Protein AF-A0A6V7I6P5-F1 (afdb_monomer_lite)

Radius of gyration: 16.59 Å; chains: 1; bounding box: 37×25×41 Å

pLDDT: mean 94.13, std 2.94, range [83.38, 98.56]

Structure (mmCIF, N/CA/C/O backbone):
data_AF-A0A6V7I6P5-F1
#
_entry.id   AF-A0A6V7I6P5-F1
#
loop_
_atom_site.group_PDB
_atom_site.id
_atom_site.type_symbol
_atom_site.label_atom_id
_atom_site.label_alt_id
_atom_site.label_comp_id
_atom_site.label_asym_id
_atom_site.label_entity_id
_atom_site.label_seq_id
_atom_site.pdbx_PDB_ins_code
_atom_site.Cartn_x
_atom_site.Cartn_y
_atom_site.Cartn_z
_atom_site.occupancy
_atom_site.B_iso_or_equiv
_atom_site.auth_seq_id
_atom_s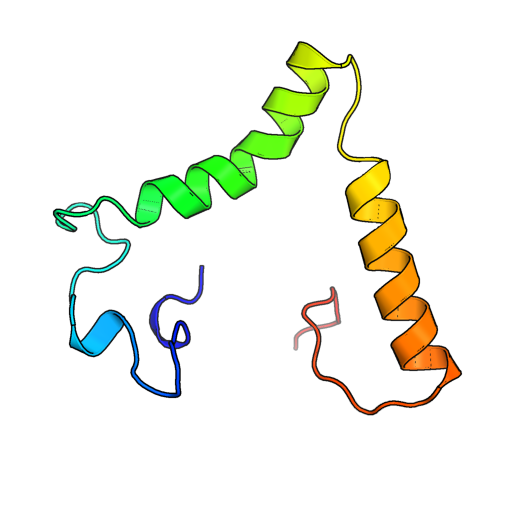ite.auth_comp_id
_atom_site.auth_asym_id
_atom_site.auth_atom_id
_atom_site.pdbx_PDB_model_num
ATOM 1 N N . PRO A 1 1 ? -4.146 8.861 4.711 1.00 89.81 1 PRO A N 1
ATOM 2 C CA . PRO A 1 1 ? -4.506 7.423 4.862 1.00 89.81 1 PRO A CA 1
ATOM 3 C C . PRO A 1 1 ? -6.019 7.226 4.882 1.00 89.81 1 PRO A C 1
ATOM 5 O O . PRO A 1 1 ? -6.715 8.075 5.430 1.00 89.81 1 PRO A O 1
ATOM 8 N N . VAL A 1 2 ? -6.519 6.120 4.328 1.00 93.06 2 VAL A N 1
ATOM 9 C CA . VAL A 1 2 ? -7.952 5.779 4.354 1.00 93.06 2 VAL A CA 1
ATOM 10 C C . VAL A 1 2 ? -8.220 4.813 5.513 1.00 93.06 2 VAL A C 1
ATOM 12 O O . VAL A 1 2 ? -8.339 3.608 5.319 1.00 93.06 2 VAL A O 1
ATOM 15 N N . TRP A 1 3 ? -8.280 5.338 6.742 1.00 93.31 3 TRP A N 1
ATOM 16 C CA . TRP A 1 3 ? -8.404 4.527 7.966 1.00 93.31 3 TRP A CA 1
ATOM 17 C C . TRP A 1 3 ? -9.705 3.719 8.057 1.00 93.31 3 TRP A C 1
ATOM 19 O O . TRP A 1 3 ? -9.728 2.662 8.675 1.00 93.31 3 TRP A O 1
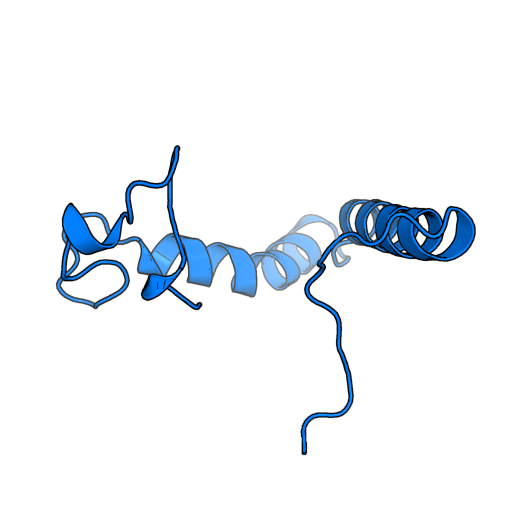ATOM 29 N N . SER A 1 4 ? -10.775 4.172 7.399 1.00 91.81 4 SER A N 1
ATOM 30 C CA . SER A 1 4 ? -12.057 3.458 7.347 1.00 91.81 4 SER A CA 1
ATOM 31 C C . SER A 1 4 ? -12.013 2.147 6.559 1.00 91.81 4 SER A C 1
ATOM 33 O O . SER A 1 4 ? -12.912 1.332 6.714 1.00 91.81 4 SER A O 1
ATOM 35 N N . ALA A 1 5 ? -11.011 1.947 5.699 1.00 93.44 5 ALA A N 1
ATOM 36 C CA . ALA A 1 5 ? -10.884 0.743 4.876 1.00 93.44 5 ALA A CA 1
ATOM 37 C C . ALA A 1 5 ? -9.882 -0.276 5.447 1.00 93.44 5 ALA A C 1
ATOM 39 O O . ALA A 1 5 ? -9.763 -1.384 4.925 1.00 93.44 5 ALA A O 1
ATOM 40 N N . VAL A 1 6 ? -9.140 0.085 6.499 1.00 94.75 6 VAL A N 1
ATOM 41 C CA . VAL A 1 6 ? -8.129 -0.801 7.083 1.00 94.75 6 VAL A CA 1
ATOM 42 C C . VAL A 1 6 ? -8.841 -1.906 7.860 1.00 94.75 6 VAL A C 1
ATOM 44 O O . VAL A 1 6 ? -9.640 -1.632 8.758 1.00 94.75 6 VAL A O 1
ATOM 47 N N . SER A 1 7 ? -8.552 -3.159 7.512 1.00 95.69 7 SER A N 1
ATOM 48 C CA . SER A 1 7 ? -9.172 -4.331 8.128 1.00 95.69 7 SER A CA 1
ATOM 49 C C . SER A 1 7 ? -8.206 -5.508 8.237 1.00 95.69 7 SER A C 1
ATOM 51 O O . SER A 1 7 ? -7.236 -5.607 7.485 1.00 95.69 7 SER A O 1
ATOM 53 N N . VAL A 1 8 ? -8.490 -6.414 9.173 1.00 95.69 8 VAL A N 1
ATOM 54 C CA . VAL A 1 8 ? -7.820 -7.715 9.305 1.00 95.69 8 VAL A CA 1
ATOM 55 C C . VAL A 1 8 ? -8.899 -8.788 9.319 1.00 95.69 8 VAL A C 1
ATOM 57 O O . VAL A 1 8 ? -9.814 -8.731 10.135 1.00 95.69 8 VAL A O 1
ATOM 60 N N . MET A 1 9 ? -8.826 -9.747 8.390 1.00 94.69 9 MET A N 1
ATOM 61 C CA . MET A 1 9 ? -9.846 -10.798 8.210 1.00 94.69 9 MET A CA 1
ATOM 62 C C . MET A 1 9 ? -11.281 -10.241 8.087 1.00 94.69 9 MET A C 1
ATOM 64 O O . MET A 1 9 ? -12.238 -10.849 8.557 1.00 94.69 9 MET A O 1
ATOM 68 N N . GLY A 1 10 ? -11.429 -9.060 7.474 1.00 92.25 10 GLY A N 1
ATOM 69 C CA . GLY A 1 10 ? -12.715 -8.378 7.286 1.00 92.25 10 GLY A CA 1
ATOM 70 C C . GLY A 1 10 ? -13.207 -7.558 8.484 1.00 92.25 10 GLY A C 1
ATOM 71 O O . GLY A 1 10 ? -14.161 -6.800 8.334 1.00 92.25 10 GLY A O 1
ATOM 72 N N . MET A 1 11 ? -12.550 -7.636 9.644 1.00 94.44 11 MET A N 1
ATOM 73 C CA . MET A 1 11 ? -12.854 -6.781 10.793 1.00 94.44 11 MET A CA 1
ATOM 74 C C . MET A 1 11 ? -12.175 -5.421 10.621 1.00 94.44 11 MET A C 1
ATOM 76 O O . MET A 1 11 ? -10.950 -5.359 10.482 1.00 94.44 11 MET A O 1
ATOM 80 N N . GLN A 1 12 ? -12.949 -4.333 10.618 1.00 94.38 12 GLN A N 1
ATOM 81 C CA . GLN A 1 12 ? -12.388 -2.989 10.487 1.00 94.38 12 GLN A CA 1
ATOM 82 C C . GLN A 1 12 ? -11.678 -2.592 11.779 1.00 94.38 12 GLN A C 1
ATOM 84 O O . GLN A 1 12 ? -12.245 -2.697 12.866 1.00 94.38 12 GLN A O 1
ATOM 89 N N . LEU A 1 13 ? -10.457 -2.059 11.677 1.00 93.75 13 LEU A N 1
ATOM 90 C CA . LEU A 1 13 ? -9.743 -1.589 12.873 1.00 93.75 13 LEU A CA 1
ATOM 91 C C . LEU A 1 13 ? -10.477 -0.421 13.544 1.00 93.75 13 LEU A C 1
ATOM 93 O O . LEU A 1 13 ? -10.387 -0.247 14.756 1.00 93.75 13 LEU A O 1
ATOM 97 N N . LYS A 1 14 ? -11.252 0.343 12.769 1.00 92.50 14 LYS A N 1
ATOM 98 C CA . LYS A 1 14 ? -12.076 1.439 13.278 1.00 92.50 14 LYS A CA 1
ATOM 99 C C . LYS A 1 14 ? -13.187 0.974 14.231 1.00 92.50 14 LYS A C 1
ATOM 101 O O . LYS A 1 14 ? -13.602 1.746 15.092 1.00 92.50 14 LYS A O 1
ATOM 106 N N . ASP A 1 15 ? -13.650 -0.270 14.110 1.00 93.19 15 ASP A N 1
ATOM 107 C CA . ASP A 1 15 ? -14.648 -0.829 15.031 1.00 93.19 15 ASP A CA 1
ATOM 108 C C . ASP A 1 15 ? -14.038 -1.143 16.404 1.00 93.19 15 ASP A C 1
ATOM 110 O O . ASP A 1 15 ? -14.727 -1.057 17.421 1.00 93.19 15 ASP A O 1
ATOM 114 N N . ILE A 1 16 ? -12.737 -1.455 16.437 1.00 92.06 16 ILE A N 1
ATOM 115 C CA . ILE A 1 16 ? -11.966 -1.713 17.660 1.00 92.06 16 ILE A CA 1
ATOM 116 C C . ILE A 1 16 ? -11.542 -0.391 18.306 1.00 92.06 16 ILE A C 1
ATOM 118 O O . ILE A 1 16 ? -11.743 -0.181 19.500 1.00 92.06 16 ILE A O 1
ATOM 122 N N . ASN A 1 17 ? -10.989 0.520 17.504 1.00 92.38 17 ASN A N 1
ATOM 123 C CA . ASN A 1 17 ? -10.558 1.841 17.932 1.00 92.38 17 ASN A CA 1
ATOM 124 C C . ASN A 1 17 ? -11.190 2.903 17.028 1.00 92.38 17 ASN A C 1
ATOM 126 O O . ASN A 1 17 ? -10.720 3.179 15.923 1.00 92.38 17 ASN A O 1
ATOM 130 N N . ARG A 1 18 ? -12.264 3.527 17.519 1.00 92.25 18 ARG A N 1
ATOM 131 C CA . ARG A 1 18 ? -13.018 4.543 16.764 1.00 92.25 18 ARG A CA 1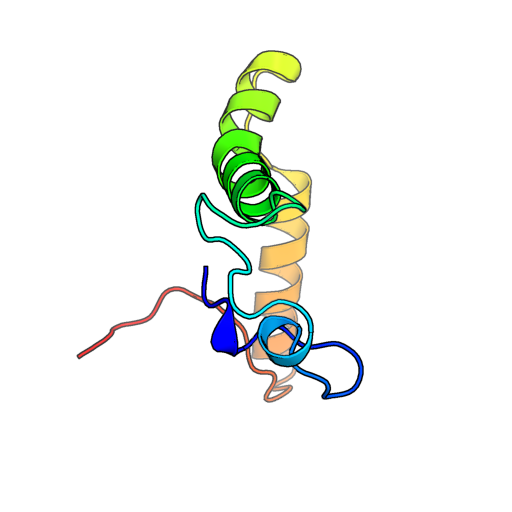
ATOM 132 C C . ARG A 1 18 ? -12.190 5.782 16.437 1.00 92.25 18 ARG A C 1
ATOM 134 O O . ARG A 1 18 ? -12.456 6.430 15.425 1.00 92.25 18 ARG A O 1
ATOM 141 N N . GLU A 1 19 ? -11.194 6.067 17.270 1.00 92.94 19 GLU A N 1
ATOM 142 C CA . GLU A 1 19 ? -10.288 7.205 17.152 1.00 92.94 19 GLU A CA 1
ATOM 143 C C . GLU A 1 19 ? -9.001 6.856 16.393 1.00 92.94 19 GLU A C 1
ATOM 145 O O . GLU A 1 19 ? -8.069 7.654 16.387 1.00 92.94 19 GLU A O 1
ATOM 150 N N . ILE A 1 20 ? -8.927 5.697 15.724 1.00 93.88 20 ILE A N 1
ATOM 151 C CA . ILE A 1 20 ? -7.726 5.271 14.998 1.00 93.88 20 ILE A CA 1
ATOM 152 C C . ILE A 1 20 ? -7.223 6.348 14.029 1.00 93.88 20 ILE A C 1
ATOM 154 O O . ILE A 1 20 ? -7.958 6.875 13.185 1.00 93.88 20 ILE A O 1
ATOM 158 N N . GLY A 1 21 ? -5.939 6.684 14.153 1.00 87.69 21 GLY A N 1
ATOM 159 C CA . GLY A 1 21 ? -5.304 7.708 13.328 1.00 87.69 21 GLY A CA 1
ATOM 160 C C . GLY A 1 21 ? -5.685 9.154 13.677 1.00 87.69 21 GLY A C 1
ATOM 161 O O . GLY A 1 21 ? -5.184 10.071 13.020 1.00 87.69 21 GLY A O 1
ATOM 162 N N . SER A 1 22 ? -6.527 9.379 14.692 1.00 90.50 22 SER A N 1
ATOM 163 C CA . SER A 1 22 ? -6.754 10.691 15.308 1.00 90.50 22 SER A CA 1
ATOM 164 C C . SER A 1 22 ? -5.633 11.017 16.308 1.00 90.50 22 SER A C 1
ATOM 166 O O . SER A 1 22 ? -4.779 10.189 16.622 1.00 90.50 22 SER A O 1
ATOM 168 N N . ARG A 1 23 ? -5.590 12.264 16.795 1.00 87.94 23 ARG A N 1
ATOM 169 C CA . ARG A 1 23 ? -4.638 12.675 17.848 1.00 87.94 23 ARG A CA 1
ATOM 170 C C . ARG A 1 23 ? -4.986 12.097 19.219 1.00 87.94 23 ARG A C 1
ATOM 172 O O . ARG A 1 23 ? -4.132 12.086 20.093 1.00 87.94 23 ARG A O 1
ATOM 179 N N . MET A 1 24 ? -6.239 11.685 19.405 1.00 89.19 24 MET A N 1
ATOM 180 C CA . MET A 1 24 ? -6.733 11.079 20.643 1.00 89.19 24 MET A CA 1
ATOM 181 C C . MET A 1 24 ? -6.574 9.556 20.639 1.00 89.19 24 MET A C 1
ATOM 183 O O . MET A 1 24 ? -6.982 8.900 21.592 1.00 89.19 24 MET A O 1
ATOM 187 N N . ASP A 1 25 ? -5.990 9.004 19.574 1.00 91.38 25 ASP A N 1
ATOM 188 C CA . ASP A 1 25 ? -5.672 7.591 19.460 1.00 91.38 25 ASP A CA 1
ATOM 189 C C . ASP A 1 25 ? -4.625 7.189 20.514 1.00 91.38 25 ASP A C 1
ATOM 191 O O . ASP A 1 25 ? -3.480 7.648 20.426 1.00 91.38 25 ASP A O 1
ATOM 195 N N . PRO A 1 26 ? -4.964 6.324 21.487 1.00 90.38 26 PRO A N 1
ATOM 196 C CA . PRO A 1 26 ? -4.013 5.893 22.508 1.00 90.38 26 PRO A CA 1
ATOM 197 C C . PRO A 1 26 ? -2.859 5.056 21.936 1.00 90.38 26 PRO A C 1
ATOM 199 O O . PRO A 1 26 ? -1.803 4.975 22.559 1.00 90.38 26 PRO A O 1
ATOM 202 N N . GLU A 1 27 ? -3.043 4.438 20.766 1.00 92.38 27 GLU A N 1
ATOM 203 C CA . GLU A 1 27 ? -2.044 3.580 20.117 1.00 92.38 27 GLU A CA 1
ATOM 204 C C . GLU A 1 27 ? -1.182 4.341 19.099 1.00 92.38 27 GLU A C 1
ATOM 206 O O . GLU A 1 27 ? -0.184 3.811 18.609 1.00 92.38 27 GLU A O 1
ATOM 211 N N . GLY A 1 28 ? -1.541 5.589 18.776 1.00 91.69 28 GLY A N 1
ATOM 212 C CA . GLY A 1 28 ? -0.744 6.443 17.901 1.00 91.69 28 GLY A CA 1
ATOM 213 C C . GLY A 1 28 ? -0.628 5.937 16.459 1.00 91.69 28 GLY A C 1
ATOM 214 O O . GLY A 1 28 ? 0.407 6.142 15.824 1.00 91.69 28 GLY A O 1
ATOM 215 N N . TRP A 1 29 ? -1.670 5.321 15.879 1.00 93.44 29 TRP A N 1
ATOM 216 C CA . TRP A 1 29 ? -1.616 4.774 14.510 1.00 93.44 29 TRP A CA 1
ATOM 217 C C . TRP A 1 29 ? -1.273 5.822 13.442 1.00 93.44 29 TRP A C 1
ATOM 219 O O . TRP A 1 29 ? -0.739 5.492 12.379 1.00 93.44 29 TRP A O 1
ATOM 229 N N . SER A 1 30 ? -1.516 7.103 13.727 1.00 92.12 30 SER A N 1
ATOM 230 C CA . SER A 1 30 ? -1.090 8.212 12.867 1.00 92.12 30 SER A CA 1
ATOM 231 C C . SER A 1 30 ? 0.432 8.255 12.655 1.00 92.12 30 SER A C 1
ATOM 233 O O . SER A 1 30 ? 0.889 8.597 11.561 1.00 92.12 30 SER A O 1
ATOM 235 N N . GLU A 1 31 ? 1.228 7.823 13.636 1.00 94.00 31 GLU A N 1
ATOM 236 C CA . GLU A 1 31 ? 2.688 7.770 13.534 1.00 94.00 31 GLU A CA 1
ATOM 237 C C . GLU A 1 31 ? 3.167 6.779 12.476 1.00 94.00 31 GLU A C 1
ATOM 239 O O . GLU A 1 31 ? 4.187 7.014 11.826 1.00 94.00 31 GLU A O 1
ATOM 244 N N . ILE A 1 32 ? 2.432 5.686 12.260 1.00 94.19 32 ILE A N 1
ATOM 245 C CA . ILE A 1 32 ? 2.771 4.695 11.232 1.00 94.19 32 ILE A CA 1
ATOM 246 C C . ILE A 1 32 ? 2.716 5.347 9.853 1.00 94.19 32 ILE A C 1
ATOM 248 O O . ILE A 1 32 ? 3.637 5.183 9.055 1.00 94.19 32 ILE A O 1
ATOM 252 N N . HIS A 1 33 ? 1.684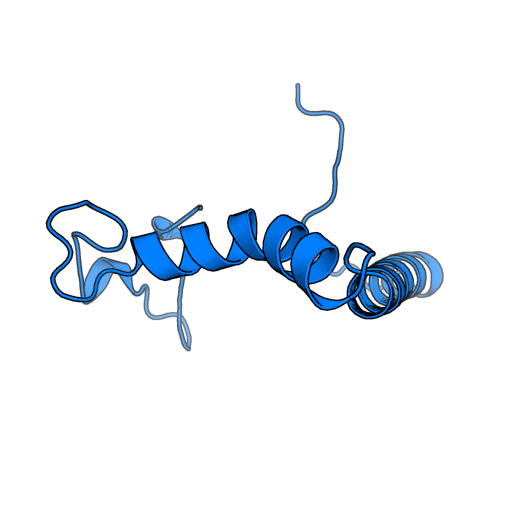 6.149 9.583 1.00 94.00 33 HIS A N 1
ATOM 253 C CA . HIS A 1 33 ? 1.624 6.892 8.330 1.00 94.00 33 HIS A CA 1
ATOM 254 C C . HIS A 1 33 ? 2.754 7.918 8.210 1.00 94.00 33 HIS A C 1
ATOM 256 O O . HIS A 1 33 ? 3.369 8.015 7.149 1.00 94.00 33 HIS A O 1
ATOM 262 N N . ASN A 1 34 ? 3.065 8.638 9.291 1.00 94.81 34 ASN A N 1
ATOM 263 C CA . ASN A 1 34 ? 4.163 9.606 9.291 1.00 94.81 34 ASN A CA 1
ATOM 264 C C . ASN A 1 34 ? 5.507 8.931 8.979 1.00 94.81 34 ASN A C 1
ATOM 266 O O . ASN A 1 34 ? 6.299 9.477 8.216 1.00 94.81 34 ASN A O 1
ATOM 270 N N . LYS A 1 35 ? 5.743 7.715 9.491 1.00 95.44 35 LYS A N 1
ATOM 271 C CA . LYS A 1 35 ? 6.923 6.905 9.145 1.00 95.44 35 LYS A CA 1
ATOM 272 C C . LYS A 1 35 ? 6.944 6.510 7.668 1.00 95.44 35 LYS A C 1
ATOM 274 O O . LYS A 1 35 ? 8.009 6.544 7.062 1.00 95.44 35 LYS A O 1
ATOM 279 N N . VAL A 1 36 ? 5.796 6.173 7.070 1.00 94.56 36 VAL A N 1
ATOM 280 C CA . VAL A 1 36 ? 5.715 5.883 5.624 1.00 94.56 36 VAL A CA 1
ATOM 281 C C . VAL A 1 36 ? 6.125 7.110 4.807 1.00 94.56 36 VAL A C 1
ATOM 283 O O . VAL A 1 36 ? 6.968 6.984 3.922 1.00 94.56 36 VAL A O 1
ATOM 286 N N . VAL A 1 37 ? 5.594 8.292 5.136 1.00 94.62 37 VAL A N 1
ATOM 287 C CA . VAL A 1 37 ? 5.927 9.550 4.442 1.00 94.62 37 VAL A CA 1
ATOM 288 C C . VAL A 1 37 ? 7.400 9.927 4.643 1.00 94.62 37 VAL A C 1
ATOM 290 O O . VAL A 1 37 ? 8.092 10.227 3.677 1.00 94.62 37 VAL A O 1
ATOM 293 N N . GLY A 1 38 ? 7.909 9.846 5.874 1.00 96.12 38 GLY A N 1
ATOM 294 C CA . GLY A 1 38 ? 9.298 10.191 6.198 1.00 96.12 38 GLY A CA 1
ATOM 295 C C . GLY A 1 38 ? 10.345 9.164 5.750 1.00 96.12 38 GLY A C 1
ATOM 296 O O . GLY A 1 38 ? 11.544 9.435 5.833 1.00 96.12 38 GLY A O 1
ATOM 297 N N . SER A 1 39 ? 9.929 7.984 5.278 1.00 94.69 39 SER A N 1
ATOM 298 C CA . SER A 1 39 ? 10.854 6.899 4.923 1.00 94.69 39 SER A CA 1
ATOM 299 C C . SER A 1 39 ? 11.823 7.283 3.802 1.00 94.69 39 SER A C 1
ATOM 301 O O . SER A 1 39 ? 12.990 6.888 3.827 1.00 94.69 39 SER A O 1
ATOM 303 N N . GLU A 1 40 ? 11.377 8.087 2.837 1.00 92.94 40 GLU A N 1
ATOM 304 C CA . GLU A 1 40 ? 12.217 8.530 1.727 1.00 92.94 40 GLU A CA 1
ATOM 305 C C . GLU A 1 40 ? 13.345 9.454 2.199 1.00 92.94 40 GLU A C 1
ATOM 307 O O . GLU A 1 40 ? 14.514 9.215 1.882 1.00 92.94 40 GLU A O 1
ATOM 312 N N . GLU A 1 41 ? 13.019 10.456 3.017 1.00 95.25 41 GLU A N 1
ATOM 313 C CA . GLU A 1 41 ? 14.002 11.367 3.609 1.00 95.25 41 GLU A CA 1
ATOM 314 C C . GLU A 1 41 ? 15.009 10.609 4.482 1.00 95.25 41 GLU A C 1
ATOM 316 O O . GLU A 1 41 ? 16.217 10.861 4.428 1.00 95.25 41 GLU A O 1
ATOM 321 N N . GLU A 1 42 ? 14.538 9.626 5.256 1.00 95.06 42 GLU A N 1
ATOM 322 C CA . GLU A 1 42 ? 15.402 8.786 6.080 1.00 95.06 42 GLU A CA 1
ATOM 323 C C . GLU A 1 42 ? 16.391 7.970 5.235 1.00 95.06 42 GLU A C 1
ATOM 325 O O . GLU A 1 42 ? 17.576 7.889 5.584 1.00 95.06 42 GLU A O 1
ATOM 330 N N . LEU A 1 43 ? 15.931 7.391 4.123 1.00 95.25 43 LEU A N 1
ATOM 331 C CA . LEU A 1 43 ? 16.778 6.639 3.198 1.00 95.25 43 LEU A CA 1
ATOM 332 C C . LEU A 1 43 ? 17.801 7.541 2.511 1.00 95.25 43 LEU A C 1
ATOM 334 O O . LEU A 1 43 ? 18.977 7.178 2.447 1.00 95.25 43 LEU A O 1
ATOM 338 N N . ILE A 1 44 ? 17.396 8.732 2.069 1.00 95.31 44 ILE A N 1
ATOM 339 C CA . ILE A 1 44 ? 18.314 9.717 1.490 1.00 95.31 44 ILE A CA 1
ATOM 340 C C . ILE A 1 44 ? 19.391 10.087 2.505 1.00 95.31 44 ILE A C 1
ATOM 342 O O . ILE A 1 44 ? 20.577 10.028 2.190 1.00 95.31 44 ILE A O 1
ATOM 346 N N . ARG A 1 45 ? 19.002 10.385 3.745 1.00 96.38 45 ARG A N 1
ATOM 347 C CA . ARG A 1 45 ? 19.943 10.740 4.809 1.00 96.38 45 ARG A CA 1
ATOM 348 C C . ARG A 1 45 ? 20.924 9.610 5.130 1.00 96.38 45 ARG A C 1
ATOM 350 O O . ARG A 1 45 ? 22.106 9.873 5.318 1.00 96.38 45 ARG A O 1
ATOM 357 N N . LYS A 1 46 ? 20.453 8.362 5.228 1.00 96.00 46 LYS A N 1
ATOM 358 C CA . LYS A 1 46 ? 21.285 7.220 5.657 1.00 96.00 46 LYS A CA 1
ATOM 359 C C . LYS A 1 46 ? 22.101 6.594 4.524 1.00 96.00 46 LYS A C 1
ATOM 361 O O . LYS A 1 46 ? 23.216 6.142 4.755 1.00 96.00 46 LYS A O 1
ATOM 366 N N . LYS A 1 47 ? 21.543 6.527 3.316 1.00 93.25 47 LYS A N 1
ATOM 367 C CA . LYS A 1 47 ? 22.107 5.807 2.159 1.00 93.25 47 LYS A CA 1
ATOM 368 C C . LYS A 1 47 ? 22.515 6.746 1.015 1.00 93.25 47 LYS A C 1
ATOM 370 O O . LYS A 1 47 ? 22.901 6.280 -0.056 1.00 93.25 47 LYS A O 1
ATOM 375 N N . GLY A 1 48 ? 22.374 8.061 1.186 1.00 91.75 48 GLY A N 1
ATOM 376 C CA . GLY A 1 48 ? 22.640 9.065 0.146 1.00 91.75 48 GLY A CA 1
ATOM 377 C C . GLY A 1 48 ? 21.671 8.993 -1.036 1.00 91.75 48 GLY A C 1
ATOM 378 O O . GLY A 1 48 ? 21.930 9.558 -2.094 1.00 91.75 48 GLY A O 1
ATOM 379 N N . SER A 1 49 ? 20.592 8.216 -0.913 1.00 86.69 49 SER A N 1
ATOM 380 C CA . SER A 1 49 ? 19.673 7.949 -2.011 1.00 86.69 49 SER A CA 1
ATOM 381 C C . SER A 1 49 ? 18.331 7.399 -1.549 1.00 86.69 49 SER A C 1
ATOM 383 O O . SER A 1 49 ? 18.272 6.642 -0.582 1.00 86.69 49 SER A O 1
ATOM 385 N N . GLY A 1 50 ? 17.271 7.763 -2.277 1.00 90.44 50 GLY A N 1
ATOM 386 C CA . GLY A 1 50 ? 15.906 7.317 -2.011 1.00 90.44 50 GLY A CA 1
ATOM 387 C C . GLY A 1 50 ? 15.672 5.831 -2.296 1.00 90.44 50 GLY A C 1
ATOM 388 O O . GLY A 1 50 ? 16.586 5.057 -2.613 1.00 90.44 50 GLY A O 1
ATOM 389 N N . SER A 1 51 ? 14.413 5.418 -2.180 1.00 88.50 51 SER A N 1
ATOM 390 C CA . SER A 1 51 ? 14.017 4.017 -2.309 1.00 88.50 51 SER A CA 1
ATOM 391 C C . SER A 1 51 ? 14.181 3.498 -3.741 1.00 88.50 51 SER A C 1
ATOM 393 O O . SER A 1 51 ? 13.381 3.792 -4.621 1.00 88.50 51 SER A O 1
ATOM 395 N N . ARG A 1 52 ? 15.227 2.698 -3.984 1.00 90.56 52 ARG A N 1
ATOM 396 C CA . ARG A 1 52 ? 15.458 2.055 -5.292 1.00 90.56 52 ARG A CA 1
ATOM 397 C C . ARG A 1 52 ? 14.885 0.645 -5.367 1.00 90.56 52 ARG A C 1
ATOM 399 O O . ARG A 1 52 ? 14.161 0.321 -6.298 1.00 90.56 52 ARG A O 1
ATOM 406 N N . TRP A 1 53 ? 15.196 -0.190 -4.376 1.00 93.44 53 TRP A N 1
ATOM 407 C CA . TRP A 1 53 ? 14.798 -1.599 -4.383 1.00 93.44 53 TRP A CA 1
ATOM 408 C C . TRP A 1 53 ? 13.287 -1.775 -4.259 1.00 93.44 53 TRP A C 1
ATOM 410 O O . TRP A 1 53 ? 12.702 -2.505 -5.051 1.00 93.44 53 TRP A O 1
ATOM 420 N N . ALA A 1 54 ? 12.652 -1.071 -3.316 1.00 94.00 54 ALA A N 1
ATOM 421 C CA . ALA A 1 54 ? 11.205 -1.171 -3.154 1.00 94.00 54 ALA A CA 1
ATOM 422 C C . ALA A 1 54 ? 10.475 -0.637 -4.393 1.00 94.00 54 ALA A C 1
ATOM 424 O O . ALA A 1 54 ? 9.531 -1.268 -4.848 1.00 94.00 54 ALA A O 1
ATOM 425 N N . LEU A 1 55 ? 10.961 0.458 -4.996 1.00 94.19 55 LEU A N 1
ATOM 426 C CA . LEU A 1 55 ? 10.403 0.972 -6.248 1.00 94.19 55 LEU A CA 1
ATOM 427 C C . LEU A 1 55 ? 10.516 -0.054 -7.384 1.00 94.19 55 LEU A C 1
ATOM 429 O O . LEU A 1 55 ? 9.543 -0.269 -8.097 1.00 94.19 55 LEU A O 1
ATOM 433 N N . GLY A 1 56 ? 11.667 -0.718 -7.527 1.00 96.44 56 GLY A N 1
ATOM 434 C CA . GLY A 1 56 ? 11.860 -1.768 -8.529 1.00 96.44 56 GLY A CA 1
ATOM 435 C C . GLY A 1 56 ? 10.887 -2.938 -8.362 1.00 96.44 56 GLY A C 1
ATOM 436 O O . GLY A 1 56 ? 10.302 -3.381 -9.347 1.00 96.44 56 GLY A O 1
ATOM 437 N N . ILE A 1 57 ? 10.660 -3.386 -7.123 1.00 97.31 57 ILE A N 1
ATOM 438 C CA . ILE A 1 57 ? 9.671 -4.432 -6.823 1.00 97.31 57 ILE A CA 1
ATOM 439 C C . ILE A 1 57 ? 8.259 -3.945 -7.175 1.00 97.31 57 ILE A C 1
ATOM 441 O O . ILE A 1 57 ? 7.564 -4.614 -7.931 1.00 97.31 57 ILE A O 1
ATOM 445 N N . CYS A 1 58 ? 7.856 -2.754 -6.716 1.00 96.31 58 CYS A N 1
ATOM 446 C CA . CYS A 1 58 ? 6.529 -2.201 -7.005 1.00 96.31 58 CYS A CA 1
ATOM 447 C C . CYS A 1 58 ? 6.264 -2.055 -8.511 1.00 96.31 58 CYS A C 1
ATOM 449 O O . CYS A 1 58 ? 5.176 -2.376 -8.978 1.00 96.31 58 CYS A O 1
ATOM 451 N N . VAL A 1 59 ? 7.247 -1.582 -9.282 1.00 97.25 59 VAL A N 1
ATOM 452 C CA . VAL A 1 59 ? 7.124 -1.462 -10.743 1.00 97.25 59 VAL A CA 1
ATOM 453 C C . VAL A 1 59 ? 7.009 -2.840 -11.398 1.00 97.25 59 VAL A C 1
ATOM 455 O O . VAL A 1 59 ? 6.211 -3.001 -12.318 1.00 97.25 59 VAL A O 1
ATOM 458 N N . GLY A 1 60 ? 7.758 -3.833 -10.912 1.00 97.88 60 GLY A N 1
ATOM 459 C CA . GLY A 1 60 ? 7.652 -5.217 -11.374 1.00 97.88 60 GLY A CA 1
ATOM 460 C C . GLY A 1 60 ? 6.241 -5.782 -11.212 1.00 97.88 60 GLY A C 1
ATOM 461 O O . GLY A 1 60 ? 5.689 -6.292 -12.181 1.00 97.88 60 GLY A O 1
ATOM 462 N N . GLU A 1 61 ? 5.629 -5.607 -10.038 1.00 97.44 61 GLU A N 1
ATOM 463 C CA . GLU A 1 61 ? 4.252 -6.052 -9.766 1.00 97.44 61 GLU A CA 1
ATOM 464 C C . GLU A 1 61 ? 3.230 -5.367 -10.686 1.00 97.44 61 GLU A C 1
ATOM 466 O O . GLU A 1 61 ? 2.329 -6.014 -11.219 1.00 97.44 61 GLU A O 1
ATOM 471 N N . VAL A 1 62 ? 3.397 -4.061 -10.934 1.00 97.88 62 VAL A N 1
ATOM 472 C CA . VAL A 1 62 ? 2.526 -3.319 -11.859 1.00 97.88 62 VAL A CA 1
ATOM 473 C C . VAL A 1 62 ? 2.630 -3.877 -13.277 1.00 97.88 62 VAL A C 1
ATOM 475 O O . VAL A 1 62 ? 1.612 -4.084 -13.938 1.00 97.88 62 VAL A O 1
ATOM 478 N N . ILE A 1 63 ? 3.852 -4.127 -13.751 1.00 98.06 63 ILE A N 1
ATOM 479 C CA . ILE A 1 63 ? 4.088 -4.693 -15.082 1.00 98.06 63 ILE A CA 1
ATOM 480 C C . ILE A 1 63 ? 3.520 -6.112 -15.169 1.00 98.06 63 ILE A C 1
ATOM 482 O O . ILE A 1 63 ? 2.864 -6.429 -16.158 1.00 98.06 63 ILE A O 1
ATOM 486 N N . ASP A 1 64 ? 3.727 -6.950 -14.152 1.00 98.06 64 ASP A N 1
ATOM 487 C CA . ASP A 1 64 ? 3.219 -8.325 -14.130 1.00 98.06 64 ASP A CA 1
ATOM 488 C C . ASP A 1 64 ? 1.685 -8.359 -14.201 1.00 98.06 64 ASP A C 1
ATOM 490 O O . ASP A 1 64 ? 1.119 -9.075 -15.032 1.00 98.06 64 ASP A O 1
ATOM 494 N N . ALA A 1 65 ? 1.015 -7.500 -13.425 1.00 98.06 65 ALA A N 1
ATOM 495 C CA . ALA A 1 65 ? -0.436 -7.353 -13.449 1.00 98.06 65 ALA A CA 1
ATOM 496 C C . ALA A 1 65 ? -0.974 -6.966 -14.838 1.00 98.06 65 ALA A C 1
ATOM 498 O O . ALA A 1 65 ? -1.983 -7.519 -15.286 1.00 98.06 65 ALA A O 1
ATOM 499 N N . ILE A 1 66 ? -0.285 -6.052 -15.534 1.00 97.94 66 ILE A N 1
ATOM 500 C CA . ILE A 1 66 ? -0.641 -5.616 -16.892 1.00 97.94 66 ILE A CA 1
ATOM 501 C C . ILE A 1 66 ? -0.399 -6.742 -17.904 1.00 97.94 66 ILE A C 1
ATOM 503 O O . ILE A 1 66 ? -1.301 -7.095 -18.660 1.00 97.94 66 ILE A O 1
ATOM 507 N N . VAL A 1 67 ? 0.806 -7.320 -17.920 1.00 98.56 67 VAL A N 1
ATOM 508 C CA . VAL A 1 67 ? 1.226 -8.312 -18.926 1.00 98.56 67 VAL A CA 1
ATOM 509 C C . VAL A 1 67 ? 0.410 -9.597 -18.822 1.00 98.56 67 VAL A C 1
ATOM 511 O O . VAL A 1 67 ? 0.050 -10.182 -19.842 1.00 98.56 67 VAL A O 1
ATOM 514 N N . ARG A 1 68 ? 0.090 -10.039 -17.602 1.00 98.38 68 ARG A N 1
ATOM 515 C CA . ARG A 1 68 ? -0.711 -11.249 -17.374 1.00 98.38 68 ARG A CA 1
ATOM 516 C C . ARG A 1 68 ? -2.215 -10.994 -17.352 1.00 98.38 68 ARG A C 1
ATOM 518 O O . ARG A 1 68 ? -2.966 -11.958 -17.229 1.00 98.38 68 ARG A O 1
ATOM 525 N N . ASN A 1 69 ? -2.654 -9.738 -17.462 1.00 97.62 69 ASN A N 1
ATOM 526 C CA . ASN A 1 69 ? -4.061 -9.346 -17.367 1.00 97.62 69 ASN A CA 1
ATOM 527 C C . ASN A 1 69 ? -4.753 -9.951 -16.128 1.00 97.62 69 ASN A C 1
ATOM 529 O O . ASN A 1 69 ? -5.808 -10.578 -16.218 1.00 97.62 69 ASN A O 1
ATOM 533 N N . THR A 1 70 ? -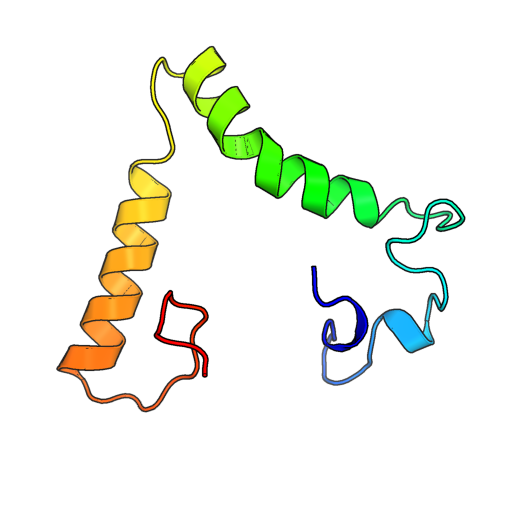4.125 -9.815 -14.959 1.00 97.75 70 THR A N 1
ATOM 534 C CA . THR A 1 70 ? -4.567 -10.508 -13.735 1.00 97.75 70 THR A CA 1
ATOM 535 C C . THR A 1 70 ? -5.876 -9.965 -13.159 1.00 97.75 70 THR A C 1
ATOM 537 O O . THR A 1 70 ? -6.517 -10.645 -12.362 1.00 97.75 70 THR A O 1
ATOM 540 N N . GLY A 1 71 ? -6.276 -8.742 -13.527 1.00 96.38 71 GLY A N 1
ATOM 541 C CA . GLY A 1 71 ? -7.476 -8.087 -12.996 1.00 96.38 71 GLY A CA 1
ATOM 542 C C . GLY A 1 71 ? -7.366 -7.668 -11.523 1.00 96.38 71 GLY A C 1
ATOM 543 O O . GLY A 1 71 ? -8.386 -7.439 -10.876 1.00 96.38 71 GLY A O 1
ATOM 544 N N . VAL A 1 72 ? -6.149 -7.579 -10.975 1.00 97.44 72 VAL A N 1
ATOM 545 C CA . VAL A 1 72 ? -5.920 -7.150 -9.586 1.00 97.44 72 VAL A CA 1
ATOM 546 C C . VAL A 1 72 ? -6.169 -5.650 -9.404 1.00 97.44 72 VAL A C 1
ATOM 548 O O . VAL A 1 72 ? -5.895 -4.838 -10.287 1.00 97.44 72 VAL A O 1
ATOM 551 N N . CYS A 1 73 ? -6.660 -5.265 -8.224 1.00 95.94 73 CYS A N 1
ATOM 552 C CA . CYS A 1 73 ? -6.829 -3.863 -7.847 1.00 95.94 73 CYS A CA 1
ATOM 553 C C . CYS A 1 73 ? -5.547 -3.335 -7.187 1.00 95.94 73 CYS A C 1
ATOM 555 O O . CYS A 1 73 ? -5.080 -3.903 -6.202 1.00 95.94 73 CYS A O 1
ATOM 557 N N . MET A 1 74 ? -5.004 -2.225 -7.691 1.00 96.62 74 MET A N 1
ATOM 558 C CA . MET A 1 74 ? -3.789 -1.594 -7.163 1.00 96.62 74 MET A CA 1
ATOM 559 C C . MET A 1 74 ? -3.964 -0.081 -7.034 1.00 96.62 74 MET A C 1
ATOM 561 O O . MET A 1 74 ? -4.728 0.536 -7.774 1.00 96.62 74 MET A O 1
ATOM 565 N N . THR A 1 75 ? -3.207 0.535 -6.130 1.00 95.56 75 THR A N 1
ATOM 566 C CA . THR A 1 75 ? -3.158 1.993 -5.981 1.00 95.56 75 THR A CA 1
ATOM 567 C C . THR A 1 75 ? -2.095 2.581 -6.908 1.00 95.56 75 THR A C 1
ATOM 569 O O . THR A 1 75 ? -0.903 2.509 -6.611 1.00 95.56 75 THR A O 1
ATOM 572 N N . VAL A 1 76 ? -2.521 3.171 -8.023 1.00 95.81 76 VAL A N 1
ATOM 573 C CA . VAL A 1 76 ? -1.649 3.849 -8.994 1.00 95.81 76 VAL A CA 1
ATOM 574 C C . VAL A 1 76 ? -2.177 5.247 -9.300 1.00 95.81 76 VAL A C 1
ATOM 576 O O . VAL A 1 76 ? -3.352 5.539 -9.078 1.00 95.81 76 VAL A O 1
ATOM 579 N N . SER A 1 77 ? -1.311 6.121 -9.812 1.00 96.50 77 SER A N 1
ATOM 580 C CA . SER A 1 77 ? -1.753 7.420 -10.320 1.00 96.50 77 SER A CA 1
ATOM 581 C C . SER A 1 77 ? -2.611 7.223 -11.570 1.00 96.50 77 SER A C 1
ATOM 583 O O . SER A 1 77 ? -2.230 6.491 -12.483 1.00 96.50 77 SER A O 1
ATOM 585 N N . THR A 1 78 ? -3.770 7.871 -11.606 1.00 95.81 78 THR A N 1
ATOM 586 C CA . THR A 1 78 ? -4.680 7.879 -12.752 1.00 95.81 78 THR A CA 1
ATOM 587 C C . THR A 1 78 ? -5.419 9.210 -12.803 1.00 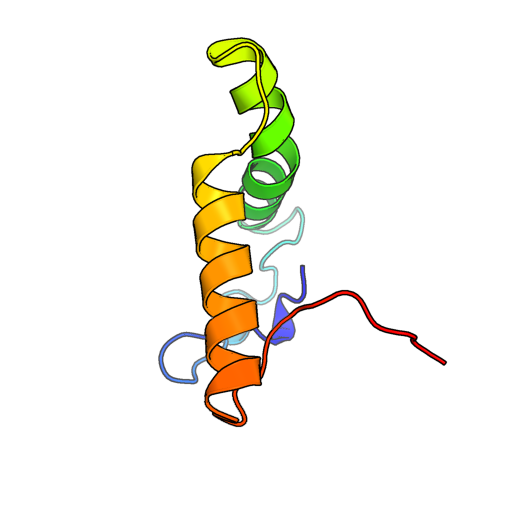95.81 78 THR A C 1
ATOM 589 O O . THR A 1 78 ? -5.431 9.970 -11.832 1.00 95.81 78 THR A O 1
ATOM 592 N N . PHE A 1 79 ? -6.037 9.504 -13.940 1.00 97.00 79 PHE A N 1
ATOM 593 C CA . PHE A 1 79 ? -6.901 10.665 -14.068 1.00 97.00 79 PHE A CA 1
ATOM 594 C C . PHE A 1 79 ? -8.149 10.497 -13.190 1.00 97.00 79 PHE A C 1
ATOM 596 O O . PHE A 1 79 ? -8.885 9.518 -13.319 1.00 97.00 79 PHE A O 1
ATOM 603 N N . ILE A 1 80 ? -8.382 11.472 -12.311 1.00 94.56 80 ILE A N 1
ATOM 604 C CA . ILE A 1 80 ? -9.583 11.582 -11.480 1.00 94.56 80 ILE A CA 1
ATOM 605 C C . ILE A 1 80 ? -10.387 12.769 -12.014 1.00 94.56 80 ILE A C 1
ATOM 607 O O . ILE A 1 80 ? -9.827 13.847 -12.217 1.00 94.56 80 ILE A O 1
ATOM 611 N N . LYS A 1 81 ? -11.675 12.541 -12.281 1.00 83.38 81 LYS A N 1
ATOM 612 C CA . LYS A 1 81 ? -12.612 13.545 -12.795 1.00 83.38 81 LYS A CA 1
ATOM 613 C C . LYS A 1 81 ? -13.321 14.285 -11.667 1.00 83.38 81 LYS A C 1
ATOM 615 O O . LYS A 1 81 ? -13.610 13.629 -10.644 1.00 83.38 81 LYS A O 1
#

InterPro domains:
  IPR015955 Lactate dehydrogenase/glycoside hydrolase, family 4, C-terminal [G3DSA:3.90.110.10] (1-81)
  IPR015955 Lactate dehydrogenase/glycoside hydrolase, family 4, C-terminal [SSF56327] (1-80)

Sequence (81 aa):
PVWSAVSVMGMQLKDINREIGSRMDPEGWSEIHNKVVGSEEELIRKKGSGSRWALGICVGEVIDAIVRNTGVCMTVSTFIK

Organism: NCBI:txid1563983

Foldseek 3Di:
DPQQPDDDPPHRVCVVPVCQLHPPGPVNNVVVVVCVVCVQVVCCVPVVGGDDPVVVVVVVVVVCCVVVVVVDDDDDDDDDD

Secondary structure (DSSP, 8-state):
--GGG-EETTEEHHHH-TTTTSTT-TT-HHHHHHHHHHHHHHHHHHHSS--SHHHHHHHHHHHHHHHTT------------